Protein AF-A0A525C670-F1 (afdb_monomer_lite)

Radius of gyration: 26.33 Å; chains: 1; bounding box: 51×54×80 Å

Secondary structure (DSSP, 8-state):
----HHHHHHHHHHHHHHHHHHHHHHHHHHHHHTTSS--EEEEEEEEEETTEEEEEEEEEETTEEEEEEEEE-TTS-EEEEEEEEEESS-PPP--EEEE--SSSSEEEEEESSTT-SEEEEEETT-SEEEETTEEEEPBSSSS-S----

Foldseek 3Di:
DDDDPVNVVVVVVVVVVVVVVVVVVVVVVVVVVVPPQDWDKAWDDWDALPPWIWTWIWIHGRQKIWIWIWTQELVRATWTDTQDIDGHDYDPDWDWDWDDDPDSQKIWIAIPDPVTGTAWIDGHNDQWIQGPQGIDGTHNDSDDPDRHD

pLDDT: mean 80.82, std 13.43, range [44.62, 96.75]

Sequence (149 aa):
MIMNKKQTTKIILFSALIISFIFLFTKLQAEEHKNSTEKELIPLGITKIGKHTVAIEIAYSYDSAILVAVVSGKNGNSRYIPLVASTYRGISSLRLDILSPDSNSEIWISTSWPEQETVAHYRFGSEKAITPFGEVELLKTPFPQHLSG

Structure (mmCIF, N/CA/C/O backbone):
data_AF-A0A525C670-F1
#
_entry.id   AF-A0A525C670-F1
#
loop_
_atom_site.group_PDB
_atom_site.id
_atom_site.type_symbol
_atom_site.label_atom_id
_atom_site.label_alt_id
_atom_site.label_comp_id
_atom_site.label_asym_id
_atom_site.label_entity_id
_atom_site.label_seq_id
_atom_site.pdbx_PDB_ins_code
_atom_site.Cartn_x
_atom_site.Cartn_y
_atom_site.Cartn_z
_atom_site.occupancy
_atom_site.B_iso_or_equiv
_atom_site.auth_seq_id
_atom_site.auth_comp_id
_atom_site.auth_asym_id
_atom_site.auth_atom_id
_atom_site.pdbx_PDB_model_num
ATOM 1 N N . MET A 1 1 ? 35.847 24.838 -63.509 1.00 55.50 1 MET A N 1
ATOM 2 C CA . MET A 1 1 ? 34.440 25.281 -63.386 1.00 55.50 1 MET A CA 1
ATOM 3 C C . MET A 1 1 ? 34.341 26.182 -62.160 1.00 55.50 1 MET A C 1
ATOM 5 O O . MET A 1 1 ? 34.422 25.688 -61.045 1.00 55.50 1 MET A O 1
ATOM 9 N N . ILE A 1 2 ? 34.325 27.505 -62.355 1.00 59.75 2 ILE A N 1
ATOM 10 C CA . ILE A 1 2 ? 34.385 28.494 -61.264 1.00 59.75 2 ILE A CA 1
ATOM 11 C C . ILE A 1 2 ? 32.959 28.709 -60.753 1.00 59.75 2 ILE A C 1
ATOM 13 O O . ILE A 1 2 ? 32.129 29.293 -61.447 1.00 59.75 2 ILE A O 1
ATOM 17 N N . MET A 1 3 ? 32.654 28.184 -59.568 1.00 52.56 3 MET A N 1
ATOM 18 C CA . MET A 1 3 ? 31.332 28.330 -58.961 1.00 52.56 3 MET A CA 1
ATOM 19 C C . MET A 1 3 ? 31.122 29.795 -58.543 1.00 52.56 3 MET A C 1
ATOM 21 O O . MET A 1 3 ? 31.961 30.390 -57.868 1.00 52.56 3 MET A O 1
ATOM 25 N N . ASN A 1 4 ? 30.023 30.404 -58.993 1.00 70.69 4 ASN A N 1
ATOM 26 C CA . ASN A 1 4 ? 29.726 31.822 -58.781 1.00 70.69 4 ASN A CA 1
ATOM 27 C C . ASN A 1 4 ? 29.509 32.110 -57.282 1.00 70.69 4 ASN A C 1
ATOM 29 O O . ASN A 1 4 ? 28.722 31.416 -56.636 1.00 70.69 4 ASN A O 1
ATOM 33 N N . LYS A 1 5 ? 30.142 33.163 -56.736 1.00 69.50 5 LYS A N 1
ATOM 34 C CA . LYS A 1 5 ? 30.030 33.568 -55.317 1.00 69.50 5 LYS A CA 1
ATOM 35 C C . LYS A 1 5 ? 28.579 33.680 -54.824 1.00 69.50 5 LYS A C 1
ATOM 37 O O . LYS A 1 5 ? 28.296 33.369 -53.671 1.00 69.50 5 LYS A O 1
ATOM 42 N N . LYS A 1 6 ? 27.634 34.075 -55.688 1.00 68.94 6 LYS A N 1
ATOM 43 C CA . LYS A 1 6 ? 26.202 34.142 -55.327 1.00 68.94 6 LYS A CA 1
ATOM 44 C C . LYS A 1 6 ? 25.566 32.760 -55.119 1.00 68.94 6 LYS A C 1
ATOM 46 O O . LY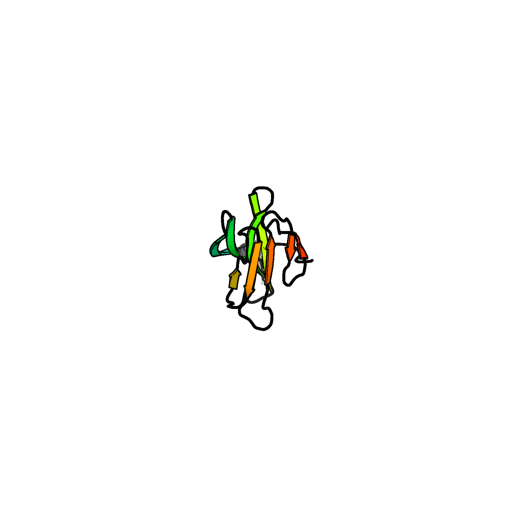S A 1 6 ? 24.618 32.636 -54.351 1.00 68.94 6 LYS A O 1
ATOM 51 N N . GLN A 1 7 ? 26.069 31.730 -55.794 1.00 68.50 7 GLN A N 1
ATOM 52 C CA . GLN A 1 7 ? 25.566 30.359 -55.709 1.00 68.50 7 GLN A CA 1
ATOM 53 C C . GLN A 1 7 ? 26.102 29.652 -54.456 1.00 68.50 7 GLN A C 1
ATOM 55 O O . GLN A 1 7 ? 25.336 28.987 -53.764 1.00 68.50 7 GLN A O 1
ATOM 60 N N . THR A 1 8 ? 27.366 29.894 -54.086 1.00 68.94 8 THR A N 1
ATOM 61 C CA . THR A 1 8 ? 27.948 29.410 -52.820 1.00 68.94 8 THR A CA 1
ATOM 62 C C . THR A 1 8 ? 27.220 29.962 -51.594 1.00 68.94 8 THR A C 1
ATOM 64 O O . THR A 1 8 ? 26.912 29.202 -50.683 1.00 68.94 8 THR A O 1
ATOM 67 N N . THR A 1 9 ? 26.863 31.252 -51.577 1.00 71.12 9 THR A N 1
ATOM 68 C CA . THR A 1 9 ? 26.148 31.856 -50.436 1.00 71.12 9 THR A CA 1
ATOM 69 C C . THR A 1 9 ? 24.749 31.263 -50.250 1.00 71.12 9 THR A C 1
ATOM 71 O O . THR A 1 9 ? 24.337 31.013 -49.121 1.00 71.12 9 THR A O 1
ATOM 74 N N . LYS A 1 10 ? 24.031 30.973 -51.344 1.00 71.19 10 LYS A N 1
ATOM 75 C CA . LYS A 1 10 ? 22.701 30.342 -51.283 1.00 71.19 10 LYS A CA 1
ATOM 76 C C . LYS A 1 10 ? 22.755 28.913 -50.737 1.00 71.19 10 LYS A C 1
ATOM 78 O O . LYS A 1 10 ? 21.901 28.550 -49.936 1.00 71.19 10 LYS A O 1
ATOM 83 N N . ILE A 1 11 ? 23.762 28.132 -51.134 1.00 73.25 11 ILE A N 1
ATOM 84 C CA . ILE A 1 11 ? 23.955 26.759 -50.641 1.00 73.25 11 ILE A CA 1
ATOM 85 C C . ILE A 1 11 ? 24.255 26.771 -49.136 1.00 73.25 11 ILE A C 1
ATOM 87 O O . ILE A 1 11 ? 23.659 25.996 -48.392 1.00 73.25 11 ILE A O 1
ATOM 91 N N . ILE A 1 12 ? 25.101 27.699 -48.675 1.00 74.31 12 ILE A N 1
ATOM 92 C CA . ILE A 1 12 ? 25.427 27.838 -47.249 1.00 74.31 12 ILE A CA 1
ATOM 93 C C . ILE A 1 12 ? 24.178 28.216 -46.438 1.00 74.31 12 ILE A C 1
ATOM 95 O O . ILE A 1 12 ? 23.879 27.549 -45.449 1.00 74.31 12 ILE A O 1
ATOM 99 N N . LEU A 1 13 ? 23.394 29.208 -46.880 1.00 71.69 13 LEU A N 1
ATOM 100 C CA . LEU A 1 13 ? 22.151 29.583 -46.191 1.00 71.69 13 LEU A CA 1
ATOM 101 C C . LEU A 1 13 ? 21.137 28.433 -46.132 1.00 71.69 13 LEU A C 1
ATOM 103 O O . LEU A 1 13 ? 20.521 28.213 -45.091 1.00 71.69 13 LEU A O 1
ATOM 107 N N . PHE A 1 14 ? 20.979 27.682 -47.223 1.00 74.31 14 PHE A N 1
ATOM 108 C CA . PHE A 1 14 ? 20.051 26.553 -47.264 1.00 74.31 14 PHE A CA 1
ATOM 109 C C . PHE A 1 14 ? 20.496 25.417 -46.334 1.00 74.31 14 PHE A C 1
ATOM 111 O O . PHE A 1 14 ? 19.681 24.862 -45.601 1.00 74.31 14 PHE A O 1
ATOM 118 N N . SER A 1 15 ? 21.801 25.128 -46.287 1.00 72.94 15 SER A N 1
ATOM 119 C CA . SER A 1 15 ? 22.356 24.124 -45.373 1.00 72.94 15 SER A CA 1
ATOM 120 C C . SER A 1 15 ? 22.174 24.503 -43.896 1.00 72.94 15 SER A C 1
ATOM 122 O O . SER A 1 15 ? 21.786 23.657 -43.094 1.00 72.94 15 SER A O 1
ATOM 124 N N . ALA A 1 16 ? 22.343 25.782 -43.542 1.00 76.69 16 ALA A N 1
ATOM 125 C CA . ALA A 1 16 ? 22.107 26.272 -42.184 1.00 76.69 16 ALA A CA 1
ATOM 126 C C . ALA A 1 16 ? 20.626 26.173 -41.774 1.00 76.69 16 ALA A C 1
ATOM 128 O O . ALA A 1 16 ? 20.322 25.822 -40.633 1.00 76.69 16 ALA A O 1
ATOM 129 N N . LEU A 1 17 ? 19.703 26.428 -42.710 1.00 81.19 17 LEU A N 1
ATOM 130 C CA . LEU A 1 17 ? 18.265 26.290 -42.474 1.00 81.19 17 LEU A CA 1
ATOM 131 C C . LEU A 1 17 ? 17.879 24.829 -42.198 1.00 81.19 17 LEU A C 1
ATOM 133 O O . LEU A 1 17 ? 17.150 24.562 -41.246 1.00 81.19 17 LEU A O 1
ATOM 137 N N . ILE A 1 18 ? 18.408 23.887 -42.988 1.00 82.44 18 ILE A N 1
ATOM 138 C CA . ILE A 1 18 ? 18.159 22.449 -42.806 1.00 82.44 18 ILE A CA 1
ATOM 139 C C . ILE A 1 18 ? 18.682 21.978 -41.447 1.00 82.44 18 ILE A C 1
ATOM 141 O O . ILE A 1 18 ? 17.964 21.293 -40.723 1.00 82.44 18 ILE A O 1
ATOM 145 N N . ILE A 1 19 ? 19.901 22.377 -41.069 1.00 78.88 19 ILE A N 1
ATOM 146 C CA . ILE A 1 19 ? 20.486 22.004 -39.774 1.00 78.88 19 ILE A CA 1
ATOM 147 C C . ILE A 1 19 ? 19.627 22.544 -38.622 1.00 78.88 19 ILE A C 1
ATOM 149 O O . ILE A 1 19 ? 19.298 21.791 -37.709 1.00 78.88 19 ILE A O 1
ATOM 153 N N . SER A 1 20 ? 19.196 23.808 -38.685 1.00 78.06 20 SER A N 1
ATOM 154 C CA . SER A 1 20 ? 18.306 24.399 -37.674 1.00 78.06 20 SER A CA 1
ATOM 155 C C . SER A 1 20 ? 16.983 23.633 -37.549 1.00 78.06 20 SER A C 1
ATOM 157 O O . SER A 1 20 ? 16.521 23.356 -36.443 1.00 78.06 20 SER A O 1
ATOM 159 N N . PHE A 1 21 ? 16.409 23.208 -38.678 1.00 79.69 21 PHE A N 1
ATOM 160 C CA . PHE A 1 21 ? 15.164 22.444 -38.700 1.00 79.69 21 PHE A CA 1
ATOM 161 C C . PHE A 1 21 ? 15.322 21.045 -38.084 1.00 79.69 21 PHE A C 1
ATOM 163 O O . PHE A 1 21 ? 14.461 20.613 -37.322 1.00 79.69 21 PHE A O 1
ATOM 170 N N . ILE A 1 22 ? 16.449 20.369 -38.335 1.00 81.44 22 ILE A N 1
ATOM 171 C CA . ILE A 1 22 ? 16.783 19.078 -37.708 1.00 81.44 22 ILE A CA 1
ATOM 172 C C . ILE A 1 22 ? 16.963 19.242 -36.190 1.00 81.44 22 ILE A C 1
ATOM 174 O O . ILE A 1 22 ? 16.444 18.438 -35.414 1.00 81.44 22 ILE A O 1
ATOM 178 N N . PHE A 1 23 ? 17.646 20.299 -35.739 1.00 75.75 23 PHE A N 1
ATOM 179 C CA . PHE A 1 23 ? 17.790 20.593 -34.306 1.00 75.75 23 PHE A CA 1
ATOM 180 C C . PHE A 1 23 ? 16.450 20.908 -33.627 1.00 75.75 23 PHE A C 1
ATOM 182 O O . PHE A 1 23 ? 16.227 20.510 -32.484 1.00 75.75 23 PHE A O 1
ATOM 189 N N . LEU A 1 24 ? 15.535 21.583 -34.325 1.00 74.00 24 LEU A N 1
ATOM 190 C CA . LEU A 1 24 ? 14.199 21.866 -33.808 1.00 74.00 24 LEU A CA 1
ATOM 191 C C . LEU A 1 24 ? 13.354 20.585 -33.706 1.00 74.00 24 LEU A C 1
ATOM 193 O O . LEU A 1 24 ? 12.763 20.329 -32.662 1.00 74.00 24 LEU A O 1
ATOM 197 N N . PHE A 1 25 ? 13.364 19.742 -34.744 1.00 71.12 25 PHE A N 1
ATOM 198 C CA . PHE A 1 25 ? 12.642 18.464 -34.756 1.00 71.12 25 PHE A CA 1
ATOM 199 C C . PHE A 1 25 ? 13.149 17.483 -33.695 1.00 71.12 25 PHE A C 1
ATOM 201 O O . PHE A 1 25 ? 12.350 16.830 -33.031 1.00 71.12 25 PHE A O 1
ATOM 208 N N . THR A 1 26 ? 14.466 17.403 -33.493 1.00 69.81 26 THR A N 1
ATOM 209 C CA . THR A 1 26 ? 15.051 16.545 -32.449 1.00 69.81 26 THR A CA 1
ATOM 210 C C . THR A 1 26 ? 14.714 17.031 -31.044 1.00 69.81 26 THR A C 1
ATOM 212 O O . THR A 1 26 ? 14.428 16.205 -30.180 1.00 69.81 26 THR A O 1
ATOM 215 N N . LYS A 1 27 ? 14.672 18.349 -30.804 1.00 67.69 27 LYS A N 1
ATOM 216 C CA . LYS A 1 27 ? 14.176 18.886 -29.530 1.00 67.69 27 LYS A CA 1
ATOM 217 C C . LYS A 1 27 ? 12.697 18.587 -29.309 1.00 67.69 27 LYS A C 1
ATOM 219 O O . LYS A 1 27 ? 12.360 18.144 -28.219 1.00 67.69 27 LYS A O 1
ATOM 224 N N . LEU A 1 28 ? 11.850 18.772 -30.324 1.00 60.69 28 LEU A N 1
ATOM 225 C CA . LEU A 1 28 ? 10.421 18.459 -30.223 1.00 60.69 28 LEU A CA 1
ATOM 226 C C . LEU A 1 28 ? 10.182 16.975 -29.912 1.00 60.69 28 LEU A C 1
ATOM 228 O O . LEU A 1 28 ? 9.435 16.670 -28.990 1.00 60.69 28 LEU A O 1
ATOM 232 N N . GLN A 1 29 ? 10.873 16.056 -30.596 1.00 58.88 29 GLN A N 1
ATOM 233 C CA . GLN A 1 29 ? 10.763 14.624 -30.289 1.00 58.88 29 GLN A CA 1
ATOM 234 C C . GLN A 1 29 ? 11.314 14.269 -28.902 1.00 58.88 29 GLN A C 1
ATOM 236 O O . GLN A 1 29 ? 10.739 13.432 -28.211 1.00 58.88 29 GLN A O 1
ATOM 241 N N . ALA A 1 30 ? 12.403 14.905 -28.460 1.00 58.53 30 ALA A N 1
ATOM 242 C CA . ALA A 1 30 ? 12.941 14.693 -27.117 1.00 58.53 30 ALA A CA 1
ATOM 243 C C . ALA A 1 30 ? 11.995 15.204 -26.016 1.00 58.53 30 ALA A C 1
ATOM 245 O O . ALA A 1 30 ? 11.967 14.644 -24.923 1.00 58.53 30 ALA A O 1
ATOM 246 N N . GLU A 1 31 ? 11.225 16.254 -26.293 1.00 53.50 31 GLU A N 1
ATOM 247 C CA . GLU A 1 31 ? 10.249 16.829 -25.366 1.00 53.50 31 GLU A CA 1
ATOM 248 C C . GLU A 1 31 ? 8.957 15.995 -25.324 1.00 53.50 31 GLU A C 1
ATOM 250 O O . GLU A 1 31 ? 8.425 15.743 -24.244 1.00 53.50 31 GLU A O 1
ATOM 255 N N . GLU A 1 32 ? 8.528 15.446 -26.464 1.00 50.44 32 GLU A N 1
ATOM 256 C CA . GLU A 1 32 ? 7.390 14.524 -26.569 1.00 50.44 32 GLU A CA 1
ATOM 257 C C . GLU A 1 32 ? 7.676 13.167 -25.893 1.00 50.44 32 GLU A C 1
ATOM 259 O O . GLU A 1 32 ? 6.843 12.647 -25.148 1.00 50.44 32 GLU A O 1
ATOM 264 N N . HIS A 1 33 ? 8.896 12.629 -26.024 1.00 45.41 33 HIS A N 1
ATOM 265 C CA . HIS A 1 33 ? 9.281 11.392 -25.330 1.00 45.41 33 HIS A CA 1
ATOM 266 C C . HIS A 1 33 ? 9.464 11.565 -23.814 1.00 45.41 33 HIS A C 1
ATOM 268 O O . HIS A 1 33 ? 9.374 10.589 -23.069 1.00 45.41 33 HIS A O 1
ATOM 274 N N . LYS A 1 34 ? 9.680 12.797 -23.337 1.00 46.47 34 LYS A N 1
ATOM 275 C CA . LYS A 1 34 ? 9.813 13.110 -21.906 1.00 46.47 34 LYS A CA 1
ATOM 276 C C . LYS A 1 34 ? 8.462 13.195 -21.184 1.00 46.47 34 LYS A C 1
ATOM 278 O O . LYS A 1 34 ? 8.443 13.201 -19.958 1.00 46.47 34 LYS A O 1
ATOM 283 N N . ASN A 1 35 ? 7.353 13.234 -21.926 1.00 45.22 35 ASN A N 1
ATOM 284 C CA . ASN A 1 35 ? 6.015 13.457 -21.375 1.00 45.22 35 ASN A CA 1
ATOM 285 C C . ASN A 1 35 ? 5.161 12.181 -21.235 1.00 45.22 35 ASN A C 1
ATOM 287 O O . ASN A 1 35 ? 4.043 12.262 -20.749 1.00 45.22 35 ASN A O 1
ATOM 291 N N . SER A 1 36 ? 5.667 11.005 -21.628 1.00 47.41 36 SER A N 1
ATOM 292 C CA . SER A 1 36 ? 4.928 9.725 -21.546 1.00 47.41 36 SER A CA 1
ATOM 293 C C . SER A 1 36 ? 5.352 8.805 -20.392 1.00 47.41 36 SER A C 1
ATOM 295 O O . SER A 1 36 ? 4.865 7.686 -20.282 1.00 47.41 36 SER A O 1
ATOM 297 N N . THR A 1 37 ? 6.231 9.262 -19.496 1.00 56.75 37 THR A N 1
ATOM 298 C CA . THR A 1 37 ? 6.567 8.571 -18.231 1.00 56.75 37 THR A CA 1
ATOM 299 C C . THR A 1 37 ? 5.773 9.176 -17.069 1.00 56.75 37 THR A C 1
ATOM 301 O O . THR A 1 37 ? 6.315 9.603 -16.049 1.00 56.75 37 THR A O 1
ATOM 304 N N . GLU A 1 38 ? 4.464 9.289 -17.278 1.00 75.50 38 GLU A N 1
ATOM 305 C CA . GLU A 1 38 ? 3.526 9.957 -16.385 1.00 75.50 38 GLU A CA 1
ATOM 306 C C . GLU A 1 38 ? 3.229 9.085 -15.159 1.00 75.50 38 GLU A C 1
ATOM 308 O O . GLU A 1 38 ? 3.116 7.862 -15.243 1.00 75.50 38 GLU A O 1
ATOM 313 N N . LYS A 1 39 ? 3.156 9.718 -13.987 1.00 88.00 39 LYS A N 1
ATOM 314 C CA . LYS A 1 39 ? 2.698 9.043 -12.774 1.00 88.00 39 LYS A CA 1
ATOM 315 C C . LYS A 1 39 ? 1.216 8.736 -12.923 1.00 88.00 39 LYS A C 1
ATOM 317 O O . LYS A 1 39 ? 0.432 9.655 -13.135 1.00 88.00 39 LYS A O 1
ATOM 322 N N . GLU A 1 40 ? 0.833 7.486 -12.729 1.00 90.38 40 GLU A N 1
ATOM 323 C CA . GLU A 1 40 ? -0.550 7.039 -12.885 1.00 90.38 40 GLU A CA 1
ATOM 324 C C . GLU A 1 40 ? -1.031 6.328 -11.616 1.00 90.38 40 GLU A C 1
ATOM 326 O O . GLU A 1 40 ? -0.266 5.622 -10.956 1.00 90.38 40 GLU A O 1
ATOM 331 N N . LEU A 1 41 ? -2.302 6.536 -11.258 1.00 92.81 41 LEU A N 1
ATOM 332 C CA . LEU A 1 41 ? -2.976 5.839 -10.163 1.00 92.81 41 LEU A CA 1
ATOM 333 C C . LEU A 1 41 ? -4.172 5.069 -10.709 1.00 92.81 41 LEU A C 1
ATOM 335 O O . LEU A 1 41 ? -5.107 5.664 -11.242 1.00 92.81 41 LEU A O 1
ATOM 339 N N . ILE A 1 42 ? -4.154 3.752 -10.527 1.00 92.50 42 ILE A N 1
ATOM 340 C CA . ILE A 1 42 ? -5.239 2.858 -10.922 1.00 92.50 42 ILE A CA 1
ATOM 341 C C . ILE A 1 42 ? -5.995 2.403 -9.668 1.00 92.50 42 ILE A C 1
ATOM 343 O O . IL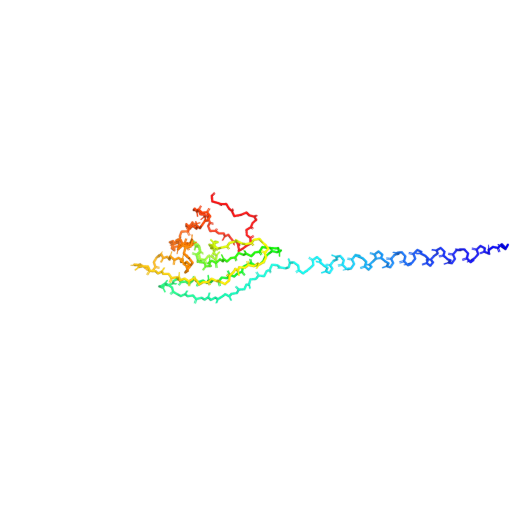E A 1 42 ? -5.439 1.629 -8.881 1.00 92.50 42 ILE A O 1
ATOM 347 N N . PRO A 1 43 ? -7.253 2.829 -9.460 1.00 94.25 43 PRO A N 1
ATOM 348 C CA . PRO A 1 43 ? -8.068 2.325 -8.363 1.00 94.25 43 PRO A CA 1
ATOM 349 C C . PRO A 1 43 ? -8.500 0.882 -8.640 1.00 94.25 43 PRO A C 1
ATOM 351 O O . PRO A 1 43 ? -9.054 0.581 -9.696 1.00 94.25 43 PRO A O 1
ATOM 354 N N . LEU A 1 44 ? -8.276 -0.013 -7.676 1.00 92.62 44 LEU A N 1
ATOM 355 C CA . LEU A 1 44 ? -8.687 -1.418 -7.769 1.00 92.62 44 LEU A CA 1
ATOM 356 C C . LEU A 1 44 ? -9.987 -1.697 -7.019 1.00 92.62 44 LEU A C 1
ATOM 358 O O . LEU A 1 44 ? -10.776 -2.546 -7.427 1.00 92.62 44 LEU A O 1
ATOM 362 N N . GLY A 1 45 ? -10.217 -0.999 -5.909 1.00 93.31 45 GLY A N 1
ATOM 363 C CA . GLY A 1 45 ? -11.405 -1.216 -5.101 1.00 93.31 45 GLY A CA 1
ATOM 364 C C . GLY A 1 45 ? -11.396 -0.441 -3.797 1.00 93.31 45 GLY A C 1
ATOM 365 O O . GLY A 1 45 ? -10.392 0.136 -3.385 1.00 93.31 45 GLY A O 1
ATOM 366 N N . ILE A 1 46 ? -12.550 -0.446 -3.144 1.00 94.69 46 ILE A N 1
ATOM 367 C CA . ILE A 1 46 ? -12.796 0.244 -1.884 1.00 94.69 46 ILE A CA 1
ATOM 368 C C . ILE A 1 46 ? -13.598 -0.672 -0.966 1.00 94.69 46 ILE A C 1
ATOM 370 O O . ILE A 1 46 ? -14.541 -1.333 -1.399 1.00 94.69 46 ILE A O 1
ATOM 374 N N . THR A 1 47 ? -13.231 -0.702 0.308 1.00 91.31 47 THR A N 1
ATOM 375 C CA . THR A 1 47 ? -13.951 -1.436 1.345 1.00 91.31 47 THR A CA 1
ATOM 376 C C . THR A 1 47 ? -14.143 -0.572 2.586 1.00 91.31 47 THR A C 1
ATOM 378 O O . THR A 1 47 ? -13.398 0.381 2.835 1.00 91.31 47 THR A O 1
ATOM 381 N N . LYS A 1 48 ? -15.175 -0.893 3.368 1.00 91.19 48 LYS A N 1
ATOM 382 C CA . LYS A 1 48 ? -15.472 -0.235 4.641 1.00 91.19 48 LYS A CA 1
ATOM 383 C C . LYS A 1 48 ? -15.219 -1.194 5.792 1.00 91.19 48 LYS A C 1
ATOM 385 O O . LYS A 1 48 ? -15.713 -2.316 5.781 1.00 91.19 48 LYS A O 1
ATOM 390 N N . ILE A 1 49 ? -14.496 -0.715 6.799 1.00 89.00 49 ILE A N 1
ATOM 391 C CA . ILE A 1 49 ? -14.179 -1.454 8.024 1.00 89.00 49 ILE A CA 1
ATOM 392 C C . ILE A 1 49 ? -14.606 -0.579 9.201 1.00 89.00 49 ILE A C 1
ATOM 394 O O . ILE A 1 49 ? -13.990 0.443 9.510 1.00 89.00 49 ILE A O 1
ATOM 398 N N . GLY A 1 50 ? -15.752 -0.917 9.794 1.00 87.81 50 GLY A N 1
ATOM 399 C CA . GLY A 1 50 ? -16.479 -0.032 10.700 1.00 87.81 50 GLY A CA 1
ATOM 400 C C . GLY A 1 50 ? -16.765 1.330 10.062 1.00 87.81 50 GLY A C 1
ATOM 401 O O . GLY A 1 50 ? -17.480 1.431 9.067 1.00 87.81 50 GLY A O 1
ATOM 402 N N . LYS A 1 51 ? -16.192 2.391 10.640 1.00 89.19 51 LYS A N 1
ATOM 403 C CA . LYS A 1 51 ? -16.303 3.771 10.131 1.00 89.19 51 LYS A CA 1
ATOM 404 C C . LYS A 1 51 ? -15.190 4.166 9.156 1.00 89.19 51 LYS A C 1
ATOM 406 O O . LYS A 1 51 ? -15.203 5.280 8.639 1.00 89.19 51 LYS A O 1
ATOM 411 N N . HIS A 1 52 ? -14.206 3.297 8.955 1.00 90.56 52 HIS A N 1
ATOM 412 C CA . HIS A 1 52 ? -13.032 3.589 8.151 1.00 90.56 52 HIS A CA 1
ATOM 413 C C . HIS A 1 52 ? -13.227 3.114 6.719 1.00 90.56 52 HIS A C 1
ATOM 415 O O . HIS A 1 52 ? -13.861 2.092 6.459 1.00 90.56 52 HIS A O 1
ATOM 421 N N . THR A 1 53 ? -12.672 3.879 5.789 1.00 92.62 53 THR A N 1
ATOM 422 C CA . THR A 1 53 ? -12.619 3.521 4.376 1.00 92.62 53 THR A CA 1
ATOM 423 C C . THR A 1 53 ? -11.189 3.130 4.050 1.00 92.62 53 THR A C 1
ATOM 425 O O . THR A 1 53 ? -10.264 3.867 4.390 1.00 92.62 53 THR A O 1
ATOM 428 N N . VAL A 1 54 ? -11.027 1.977 3.411 1.00 94.62 54 VAL A N 1
ATOM 429 C CA . VAL A 1 54 ? -9.748 1.506 2.883 1.00 94.62 54 VAL A CA 1
ATOM 430 C C . VAL A 1 54 ? -9.909 1.350 1.381 1.00 94.62 54 VAL A C 1
ATOM 432 O O . VAL A 1 54 ? -10.817 0.648 0.935 1.00 94.62 54 VAL A O 1
ATOM 435 N N . ALA A 1 55 ? -9.060 2.013 0.605 1.00 96.12 55 ALA A N 1
ATOM 436 C CA . ALA A 1 55 ? -8.994 1.811 -0.840 1.00 96.12 55 ALA A CA 1
ATOM 437 C C . ALA A 1 55 ? -7.713 1.064 -1.206 1.00 96.12 55 ALA A C 1
ATOM 439 O O . ALA A 1 55 ? -6.725 1.135 -0.480 1.00 96.12 55 ALA A O 1
ATOM 440 N N . ILE A 1 56 ? -7.740 0.342 -2.318 1.00 95.38 56 ILE A N 1
ATOM 441 C CA . ILE A 1 56 ? -6.574 -0.327 -2.888 1.00 95.38 56 ILE A CA 1
ATOM 442 C C . ILE A 1 56 ? -6.303 0.293 -4.252 1.00 95.38 56 ILE A C 1
ATOM 444 O O . ILE A 1 56 ? -7.212 0.395 -5.079 1.00 95.38 56 ILE A O 1
ATOM 448 N N . GLU A 1 57 ? -5.058 0.695 -4.482 1.00 95.56 57 GLU A N 1
ATOM 449 C CA . GLU A 1 57 ? -4.628 1.386 -5.697 1.00 95.56 57 GLU A CA 1
ATOM 450 C C . GLU A 1 57 ? -3.281 0.834 -6.182 1.00 95.56 57 GLU A C 1
ATOM 452 O O . GLU A 1 57 ? -2.464 0.379 -5.378 1.00 95.56 57 GLU A O 1
ATOM 457 N N . ILE A 1 58 ? -3.033 0.895 -7.492 1.00 92.88 58 ILE A N 1
ATOM 458 C CA . ILE A 1 58 ? -1.697 0.707 -8.069 1.00 92.88 58 ILE A CA 1
ATOM 459 C C . ILE A 1 58 ? -1.160 2.067 -8.491 1.00 92.88 58 ILE A C 1
ATOM 461 O O . ILE A 1 58 ? -1.788 2.770 -9.279 1.00 92.88 58 ILE A O 1
ATOM 465 N N . ALA A 1 59 ? 0.017 2.411 -7.989 1.00 93.25 59 ALA A N 1
ATOM 46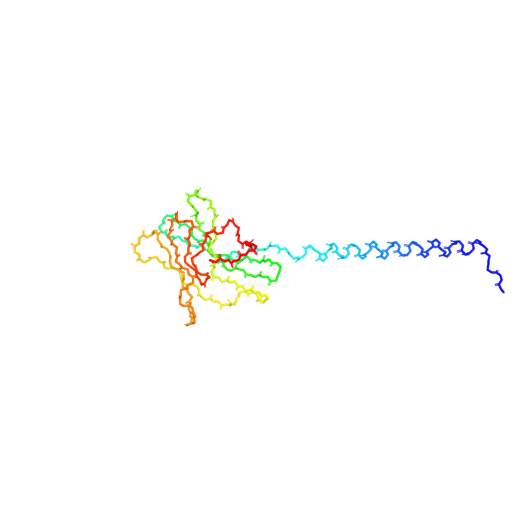6 C CA . ALA A 1 59 ? 0.751 3.612 -8.336 1.00 93.25 59 ALA A CA 1
ATOM 467 C C . ALA A 1 59 ? 1.882 3.267 -9.307 1.00 93.25 59 ALA A C 1
ATOM 469 O O . ALA A 1 59 ? 2.851 2.610 -8.923 1.00 93.25 59 ALA A O 1
ATOM 470 N N . TYR A 1 60 ? 1.762 3.710 -10.556 1.00 90.19 60 TYR A N 1
ATOM 471 C CA . TYR A 1 60 ? 2.796 3.573 -11.579 1.00 90.19 60 TYR A CA 1
ATOM 472 C C . TYR A 1 60 ? 3.658 4.830 -11.632 1.00 90.19 60 TYR A C 1
ATOM 474 O O . TYR A 1 60 ? 3.154 5.951 -11.674 1.00 90.19 60 TYR A O 1
ATOM 482 N N . SER A 1 61 ? 4.976 4.655 -11.629 1.00 87.38 61 SER A N 1
ATOM 483 C CA . SER A 1 61 ? 5.931 5.750 -11.779 1.00 87.38 61 SER A CA 1
ATOM 484 C C . SER A 1 61 ? 7.158 5.254 -12.527 1.00 87.38 61 SER A C 1
ATOM 486 O O . SER A 1 61 ? 7.895 4.413 -12.012 1.00 87.38 61 SER A O 1
ATOM 488 N N . TYR A 1 62 ? 7.415 5.822 -13.704 1.00 83.88 62 TYR A N 1
ATOM 489 C CA . TYR A 1 62 ? 8.497 5.404 -14.600 1.00 83.88 62 TYR A CA 1
ATOM 490 C C . TYR A 1 62 ? 8.423 3.903 -14.937 1.00 83.88 62 TYR A C 1
ATOM 492 O O . TYR A 1 62 ? 7.526 3.467 -15.649 1.00 83.88 62 TYR A O 1
ATOM 500 N N . ASP A 1 63 ? 9.364 3.117 -14.426 1.00 84.06 63 ASP A N 1
ATOM 501 C CA . ASP A 1 63 ? 9.505 1.672 -14.590 1.00 84.06 63 ASP A CA 1
ATOM 502 C C . ASP A 1 63 ? 8.988 0.882 -13.377 1.00 84.06 63 ASP A C 1
ATOM 504 O O . ASP A 1 63 ? 9.092 -0.345 -13.346 1.00 84.06 63 ASP A O 1
ATOM 508 N N . SER A 1 64 ? 8.430 1.565 -12.379 1.00 86.38 64 SER A N 1
ATOM 509 C CA . SER A 1 64 ? 8.012 0.975 -11.111 1.00 86.38 64 SER A CA 1
ATOM 510 C C . SER A 1 64 ? 6.497 0.974 -10.944 1.00 86.38 64 SER A C 1
ATOM 512 O O . SER A 1 64 ? 5.792 1.868 -11.420 1.00 86.38 64 SER A O 1
ATOM 514 N N . ALA A 1 65 ? 6.002 -0.040 -10.240 1.00 90.25 65 ALA A N 1
ATOM 515 C CA . ALA A 1 65 ? 4.623 -0.119 -9.791 1.00 90.25 65 ALA A CA 1
ATOM 516 C C . ALA A 1 65 ? 4.592 -0.466 -8.304 1.00 90.25 65 ALA A C 1
ATOM 518 O O . ALA A 1 65 ? 5.338 -1.340 -7.849 1.00 90.25 65 ALA A O 1
ATOM 519 N N . ILE A 1 66 ? 3.721 0.205 -7.556 1.00 91.62 66 ILE A N 1
ATOM 520 C CA . ILE A 1 66 ? 3.511 -0.055 -6.134 1.00 91.62 66 ILE A CA 1
ATOM 521 C C . ILE A 1 66 ? 2.024 -0.280 -5.899 1.00 91.62 66 ILE A C 1
ATOM 523 O O . ILE A 1 66 ? 1.201 0.578 -6.204 1.00 91.62 66 ILE A O 1
ATOM 527 N N . LEU A 1 67 ? 1.683 -1.435 -5.340 1.00 93.00 67 LEU A N 1
ATOM 528 C CA . LEU A 1 67 ? 0.354 -1.700 -4.811 1.00 93.00 67 LEU A CA 1
ATOM 529 C C . LEU A 1 67 ? 0.269 -1.098 -3.412 1.00 93.00 67 LEU A C 1
ATOM 531 O O . LEU A 1 67 ? 1.079 -1.438 -2.546 1.00 93.00 67 LEU A O 1
ATOM 535 N N . VAL A 1 68 ? -0.704 -0.223 -3.187 1.00 94.81 68 VAL A N 1
ATOM 536 C CA . VAL A 1 68 ? -0.872 0.484 -1.916 1.00 94.81 68 VAL A CA 1
ATOM 537 C C . VAL A 1 68 ? -2.269 0.291 -1.344 1.00 94.81 68 VAL A C 1
ATOM 539 O O . VAL A 1 68 ? -3.257 0.252 -2.077 1.00 94.81 68 VAL A O 1
ATOM 542 N N . ALA A 1 69 ? -2.352 0.229 -0.014 1.00 95.88 69 ALA A N 1
ATOM 543 C CA . ALA A 1 69 ? -3.596 0.490 0.696 1.00 95.88 69 ALA A CA 1
ATOM 544 C C . ALA A 1 69 ? -3.656 1.961 1.107 1.00 95.88 69 ALA A C 1
ATOM 546 O O . ALA A 1 69 ? -2.750 2.475 1.766 1.00 95.88 69 ALA A O 1
ATOM 547 N N . VAL A 1 70 ? -4.743 2.626 0.738 1.00 96.75 70 VAL A N 1
ATOM 548 C CA . VAL A 1 70 ? -5.056 3.994 1.136 1.00 96.75 70 VAL A CA 1
ATOM 549 C C . VAL A 1 70 ? -5.890 3.948 2.403 1.00 96.75 70 VAL A C 1
ATOM 551 O O . VAL A 1 70 ? -6.980 3.375 2.431 1.00 96.75 70 VAL A O 1
ATOM 554 N N . VAL A 1 71 ? -5.378 4.579 3.451 1.00 95.38 71 VAL A N 1
ATOM 555 C CA . VAL A 1 71 ? -6.021 4.687 4.760 1.00 95.38 71 VAL A CA 1
ATOM 556 C C . VAL A 1 71 ? -6.051 6.144 5.207 1.00 95.38 71 VAL A C 1
ATOM 558 O O . VAL A 1 71 ? -5.292 6.986 4.722 1.00 95.38 71 VAL A O 1
ATOM 561 N N . SER A 1 72 ? -6.920 6.466 6.161 1.00 90.69 72 SER A N 1
ATOM 562 C CA . SER A 1 72 ? -6.882 7.769 6.826 1.00 90.69 72 SER A CA 1
ATOM 563 C C . SER A 1 72 ? -5.763 7.796 7.870 1.00 90.69 72 SER A C 1
ATOM 565 O O 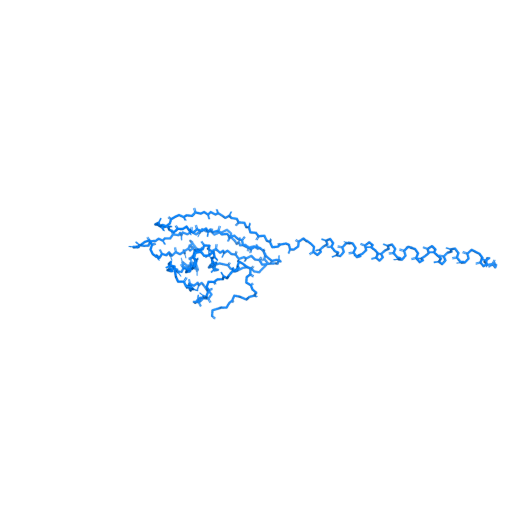. SER A 1 72 ? -5.788 7.016 8.821 1.00 90.69 72 SER A O 1
ATOM 567 N N . GLY A 1 73 ? -4.816 8.723 7.726 1.00 84.19 73 GLY A N 1
ATOM 568 C CA . GLY A 1 73 ? -3.845 9.049 8.773 1.00 84.19 73 GLY A CA 1
ATOM 569 C C . GLY A 1 73 ? -4.491 9.752 9.971 1.00 84.19 73 GLY A C 1
ATOM 570 O O . GLY A 1 73 ? -5.685 10.066 9.963 1.00 84.19 73 GLY A O 1
ATOM 571 N N . LYS A 1 74 ? -3.694 10.078 10.995 1.00 80.94 74 LYS A N 1
ATOM 572 C CA . LYS A 1 74 ? -4.166 10.659 12.268 1.00 80.94 74 LYS A CA 1
ATOM 573 C C . LYS A 1 74 ? -4.983 11.947 12.108 1.00 80.94 74 LYS A C 1
ATOM 575 O O . LYS A 1 74 ? -5.894 12.196 12.891 1.00 80.94 74 LYS A O 1
ATOM 580 N N . ASN A 1 75 ? -4.689 12.738 11.076 1.00 85.38 75 ASN A N 1
ATOM 581 C CA . ASN A 1 75 ? -5.359 14.014 10.795 1.00 85.38 75 ASN A CA 1
ATOM 582 C C . ASN A 1 75 ? -6.460 13.900 9.722 1.00 85.38 75 ASN A C 1
ATOM 584 O O . ASN A 1 75 ? -6.873 14.912 9.167 1.00 85.38 75 ASN A O 1
ATOM 588 N N . GLY A 1 76 ? -6.882 12.684 9.359 1.00 83.62 76 GLY A N 1
ATOM 589 C CA . GLY A 1 76 ? -7.885 12.443 8.313 1.00 83.62 76 GLY A CA 1
ATOM 590 C C . GLY A 1 76 ? -7.353 12.520 6.876 1.00 83.62 76 GLY A C 1
ATOM 591 O O . GLY A 1 76 ? -8.060 12.142 5.948 1.00 83.62 76 GLY A O 1
ATOM 592 N N . ASN A 1 77 ? -6.104 12.949 6.682 1.00 90.38 77 ASN A N 1
ATOM 593 C CA . ASN A 1 77 ? -5.451 12.951 5.373 1.00 90.38 77 ASN A CA 1
ATOM 594 C C . ASN A 1 77 ? -5.201 11.527 4.874 1.00 90.38 77 ASN A C 1
ATOM 596 O O . ASN A 1 77 ? -4.849 10.651 5.667 1.00 90.38 77 ASN A O 1
ATOM 600 N N . SER A 1 78 ? -5.275 11.326 3.559 1.00 94.06 78 SER A N 1
ATOM 601 C CA . SER A 1 78 ? -4.882 10.062 2.944 1.00 94.06 78 SER A CA 1
ATOM 602 C C . SER A 1 78 ? -3.412 9.747 3.213 1.00 94.06 78 SER A C 1
ATOM 604 O O . SER A 1 78 ? -2.521 10.609 3.170 1.00 94.06 78 SER A O 1
ATOM 606 N N . ARG A 1 79 ? -3.181 8.481 3.517 1.00 96.12 79 ARG A N 1
ATOM 607 C CA . ARG A 1 79 ? -1.891 7.885 3.807 1.00 96.12 79 ARG A CA 1
ATOM 608 C C . ARG A 1 79 ? -1.823 6.531 3.128 1.00 96.12 79 ARG A C 1
ATOM 610 O O . ARG A 1 79 ? -2.849 5.872 2.980 1.00 96.12 79 ARG A O 1
ATOM 617 N N . TYR A 1 80 ? -0.625 6.140 2.717 1.00 95.75 80 TYR A N 1
ATOM 618 C CA . TYR A 1 80 ? -0.447 4.969 1.869 1.00 95.75 80 TYR A CA 1
ATOM 619 C C . TYR A 1 80 ? 0.442 3.946 2.566 1.00 95.75 80 TYR A C 1
ATOM 621 O O . TYR A 1 80 ? 1.535 4.272 3.030 1.00 95.75 80 TYR A O 1
ATOM 629 N N . ILE A 1 81 ? -0.046 2.713 2.638 1.00 95.31 81 ILE A N 1
ATOM 630 C CA . ILE A 1 81 ? 0.700 1.551 3.112 1.00 95.31 81 ILE A CA 1
ATOM 631 C C . ILE A 1 81 ? 1.207 0.816 1.869 1.00 95.31 81 ILE A C 1
ATOM 633 O O . ILE A 1 81 ? 0.371 0.350 1.089 1.00 95.31 81 ILE A O 1
ATOM 637 N N . PRO A 1 82 ? 2.527 0.711 1.644 1.00 93.38 82 PRO A N 1
ATOM 638 C CA . PRO A 1 82 ? 3.056 -0.082 0.543 1.00 93.38 82 PRO A CA 1
ATOM 639 C C . PRO A 1 82 ? 2.845 -1.571 0.835 1.00 93.38 82 PRO A C 1
ATOM 641 O O . PRO A 1 82 ? 3.283 -2.073 1.866 1.00 93.38 82 PRO A O 1
ATOM 644 N N . LEU A 1 83 ? 2.165 -2.272 -0.072 1.00 91.94 83 LEU A N 1
ATOM 645 C CA . LEU A 1 83 ? 1.866 -3.702 0.054 1.00 91.94 83 LEU A CA 1
ATOM 646 C C . LEU A 1 83 ? 2.818 -4.540 -0.797 1.00 91.94 83 LEU A C 1
ATOM 648 O O . LEU A 1 83 ? 3.372 -5.529 -0.332 1.00 91.94 83 LEU A O 1
ATOM 652 N N . VAL A 1 84 ? 3.013 -4.125 -2.050 1.00 89.38 84 VAL A N 1
ATOM 653 C CA . VAL A 1 84 ? 3.882 -4.790 -3.028 1.00 89.38 84 VAL A CA 1
ATOM 654 C C . VAL A 1 84 ? 4.582 -3.718 -3.850 1.00 89.38 84 VAL A C 1
ATOM 656 O O . VAL A 1 84 ? 3.957 -2.729 -4.225 1.00 89.38 84 VAL A O 1
ATOM 659 N N . ALA A 1 85 ? 5.860 -3.921 -4.158 1.00 88.00 85 ALA A N 1
ATOM 660 C CA . ALA A 1 85 ? 6.637 -3.050 -5.031 1.00 88.00 85 ALA A CA 1
ATOM 661 C C . ALA A 1 85 ? 7.347 -3.892 -6.090 1.00 88.00 85 ALA A C 1
ATOM 663 O O . ALA A 1 85 ? 7.880 -4.958 -5.788 1.00 88.00 85 ALA A O 1
ATOM 664 N N . SER A 1 86 ? 7.337 -3.413 -7.329 1.00 85.12 86 SER A N 1
ATOM 665 C CA . SER A 1 86 ? 7.899 -4.114 -8.480 1.00 85.12 86 SER A CA 1
ATOM 666 C C . SER A 1 86 ? 8.633 -3.127 -9.380 1.00 85.12 86 SER A C 1
ATOM 668 O O . SER A 1 86 ? 8.084 -2.077 -9.724 1.00 85.12 86 SER A O 1
ATOM 670 N N . THR A 1 87 ? 9.868 -3.462 -9.759 1.00 77.88 87 THR A N 1
ATOM 671 C CA . THR A 1 87 ? 10.636 -2.754 -10.788 1.00 77.88 87 THR A CA 1
ATOM 672 C C . THR A 1 87 ? 10.565 -3.559 -12.080 1.00 77.88 87 THR A C 1
ATOM 674 O O . THR A 1 87 ? 10.935 -4.727 -12.109 1.00 77.88 87 THR A O 1
ATOM 677 N N . TYR A 1 88 ? 10.098 -2.921 -13.154 1.00 63.84 88 TYR A N 1
ATOM 678 C CA . TYR A 1 88 ? 9.847 -3.501 -14.473 1.00 63.84 88 TYR A CA 1
ATOM 679 C C . TYR A 1 88 ? 8.794 -4.628 -14.462 1.00 63.84 88 TYR A C 1
ATOM 681 O O . TYR A 1 88 ? 8.975 -5.668 -13.843 1.00 63.84 88 TYR A O 1
ATOM 689 N N . ARG A 1 89 ? 7.738 -4.474 -15.281 1.00 63.94 89 ARG A N 1
ATOM 690 C CA . ARG A 1 89 ? 6.659 -5.464 -15.567 1.00 63.94 89 ARG A CA 1
ATOM 691 C C . ARG A 1 89 ? 5.386 -5.402 -14.706 1.00 63.94 89 ARG A C 1
ATOM 693 O O . ARG A 1 89 ? 4.527 -6.265 -14.856 1.00 63.94 89 ARG A O 1
ATOM 700 N N . GLY A 1 90 ? 5.199 -4.350 -13.910 1.00 70.00 90 GLY A N 1
ATOM 701 C CA . GLY A 1 90 ? 3.946 -4.122 -13.178 1.00 70.00 90 GLY A CA 1
ATOM 702 C C . GLY A 1 90 ? 3.751 -5.062 -11.983 1.00 70.00 90 GLY A C 1
ATOM 703 O O . GLY A 1 90 ? 4.670 -5.775 -11.576 1.00 70.00 90 GLY A O 1
ATOM 704 N N . ILE A 1 91 ? 2.561 -5.025 -11.381 1.00 75.50 91 ILE A N 1
ATOM 705 C CA . ILE A 1 91 ? 2.185 -5.898 -10.261 1.00 75.50 91 ILE A CA 1
ATOM 706 C C . ILE A 1 91 ? 1.566 -7.178 -10.830 1.00 75.50 91 ILE A C 1
ATOM 708 O O . ILE A 1 91 ? 0.632 -7.113 -11.630 1.00 75.50 91 ILE A O 1
ATOM 712 N N . SER A 1 92 ? 2.089 -8.341 -10.433 1.00 77.75 92 SER A N 1
ATOM 713 C CA . SER A 1 92 ? 1.521 -9.631 -10.844 1.00 77.75 92 SER A CA 1
ATOM 714 C C . SER A 1 92 ? 0.086 -9.784 -10.342 1.00 77.75 92 SER A C 1
ATOM 716 O O . SER A 1 92 ? -0.275 -9.238 -9.301 1.00 77.75 92 SER A O 1
ATOM 718 N N . SER A 1 93 ? -0.733 -10.556 -11.063 1.00 78.06 93 SER A N 1
ATOM 719 C CA . SER A 1 93 ? -2.083 -10.873 -10.595 1.00 78.06 93 SER A CA 1
ATOM 720 C C . SER A 1 93 ? -1.997 -11.627 -9.269 1.00 78.06 93 SER A C 1
ATOM 722 O O . SER A 1 93 ? -1.428 -12.715 -9.197 1.00 78.06 93 SER A O 1
ATOM 724 N N . LEU A 1 94 ? -2.548 -11.022 -8.225 1.00 79.19 94 LEU A N 1
ATOM 725 C CA . LEU A 1 94 ? -2.569 -11.549 -6.872 1.00 79.19 94 LEU A CA 1
ATOM 726 C C . LEU A 1 94 ? -3.957 -11.322 -6.282 1.00 79.19 94 LEU A C 1
ATOM 728 O O . LEU A 1 94 ? -4.655 -10.370 -6.641 1.00 79.19 94 LEU A O 1
ATOM 732 N N . ARG A 1 95 ? -4.360 -12.200 -5.369 1.00 85.12 95 ARG A N 1
ATOM 733 C CA . ARG A 1 95 ? -5.572 -12.014 -4.578 1.00 85.12 95 ARG A CA 1
ATOM 734 C C . ARG A 1 95 ? -5.179 -11.434 -3.229 1.00 85.12 95 ARG A C 1
ATOM 736 O O . ARG A 1 95 ? -4.336 -12.007 -2.541 1.00 85.12 95 ARG A O 1
ATOM 743 N N . LEU A 1 96 ? -5.811 -10.317 -2.881 1.00 88.25 96 LEU A N 1
ATOM 744 C CA . LEU A 1 96 ? -5.750 -9.732 -1.549 1.00 88.25 96 LEU A CA 1
ATOM 745 C C . LEU A 1 96 ? -7.017 -10.085 -0.787 1.00 88.25 96 LEU A C 1
ATOM 747 O O . LEU A 1 96 ? -8.118 -9.876 -1.300 1.00 88.25 96 LEU A O 1
ATOM 751 N N . ASP A 1 97 ? -6.854 -10.538 0.446 1.00 88.44 97 ASP A N 1
ATOM 752 C CA . ASP A 1 97 ? -7.947 -10.612 1.404 1.00 88.44 97 ASP A CA 1
ATOM 753 C C . ASP A 1 97 ? -7.707 -9.531 2.473 1.00 88.44 97 ASP A C 1
ATOM 755 O O . ASP A 1 97 ? -6.611 -9.400 3.020 1.00 88.44 97 ASP A O 1
ATOM 759 N N . ILE A 1 98 ? -8.723 -8.701 2.725 1.00 88.69 98 ILE A N 1
ATOM 760 C CA . ILE A 1 98 ? -8.679 -7.649 3.747 1.00 88.69 98 ILE A CA 1
ATOM 761 C C . ILE A 1 98 ? -9.546 -8.114 4.910 1.00 88.69 98 ILE A C 1
ATOM 763 O O . ILE A 1 98 ? -10.762 -8.254 4.776 1.00 88.69 98 ILE A O 1
ATOM 767 N N . LEU A 1 99 ? -8.910 -8.353 6.048 1.00 87.81 99 LEU A N 1
ATOM 768 C CA . LEU A 1 99 ? -9.518 -8.922 7.241 1.00 87.81 99 LEU A CA 1
ATOM 769 C C . LEU A 1 99 ? -9.548 -7.873 8.361 1.00 87.81 99 LEU A C 1
ATOM 771 O O . LEU A 1 99 ? -8.618 -7.081 8.515 1.00 87.81 99 LEU A O 1
ATOM 775 N N . SER A 1 100 ? -10.605 -7.880 9.173 1.00 85.62 100 SER A N 1
ATOM 776 C CA . SER A 1 100 ? -10.690 -7.092 10.409 1.00 85.62 100 SER A CA 1
ATOM 777 C C . SER A 1 100 ? -11.127 -8.024 11.543 1.00 85.62 100 SER A C 1
ATOM 779 O O . SER A 1 100 ? -12.324 -8.275 11.670 1.00 85.62 100 SER A O 1
ATOM 781 N N . PRO A 1 101 ? -10.174 -8.603 12.303 1.00 70.75 101 PRO A N 1
ATOM 782 C CA . PRO A 1 101 ? -10.452 -9.738 13.182 1.00 70.75 101 PRO A CA 1
ATOM 783 C C . PRO A 1 101 ? -11.424 -9.435 14.325 1.00 70.75 101 PRO A C 1
ATOM 785 O O . PRO A 1 101 ? -12.344 -10.215 14.519 1.00 70.75 101 PRO A O 1
ATOM 788 N N . ASP A 1 102 ? -11.273 -8.308 15.040 1.00 66.00 102 ASP A N 1
ATOM 789 C CA . ASP A 1 102 ? -11.923 -8.192 16.361 1.00 66.00 102 ASP A CA 1
ATOM 790 C C . ASP A 1 102 ? -12.478 -6.807 16.757 1.00 66.00 102 ASP A C 1
ATOM 792 O O . ASP A 1 102 ? -13.163 -6.704 17.774 1.00 66.00 102 ASP A O 1
ATOM 796 N N . SER A 1 103 ? -12.223 -5.711 16.023 1.00 62.56 103 SER A N 1
ATOM 797 C CA . SER A 1 103 ? -12.444 -4.373 16.619 1.00 62.56 103 SER A CA 1
ATOM 798 C C . SER A 1 103 ? -12.855 -3.228 15.692 1.00 62.56 103 SER A C 1
ATOM 800 O O . SER A 1 103 ? -13.053 -2.112 16.178 1.00 62.56 103 SER A O 1
ATOM 802 N N . ASN A 1 104 ? -12.937 -3.427 14.371 1.00 76.38 104 ASN A N 1
ATOM 803 C CA . ASN A 1 104 ? -12.980 -2.329 13.387 1.00 76.38 104 ASN A CA 1
ATOM 804 C C . ASN A 1 104 ? -11.847 -1.284 13.549 1.00 76.38 104 ASN A C 1
ATOM 806 O O . ASN A 1 104 ? -11.876 -0.246 12.887 1.00 76.38 104 ASN A O 1
ATOM 810 N N . SER A 1 105 ? -10.873 -1.511 14.440 1.00 84.62 105 SER A N 1
ATOM 811 C CA . SER A 1 105 ? -9.764 -0.595 14.722 1.00 84.62 105 SER A CA 1
ATOM 812 C C . SER A 1 105 ? -8.479 -1.028 14.032 1.00 84.62 105 SER A C 1
ATOM 814 O O . SER A 1 105 ? -7.523 -0.259 13.993 1.00 84.62 105 SER A O 1
ATOM 816 N N . GLU A 1 106 ? -8.455 -2.244 13.495 1.00 89.50 106 GLU A N 1
ATOM 817 C CA . GLU A 1 106 ? -7.302 -2.832 12.830 1.00 89.50 106 GLU A CA 1
ATOM 818 C C . GLU A 1 106 ? -7.710 -3.530 11.540 1.00 89.50 106 GLU A C 1
ATOM 820 O O . GLU A 1 106 ? -8.835 -4.026 11.397 1.00 89.50 106 GLU A O 1
ATOM 825 N N . ILE A 1 107 ? -6.760 -3.558 10.613 1.00 91.25 107 ILE A N 1
ATOM 826 C CA . ILE A 1 107 ? -6.855 -4.254 9.342 1.00 91.25 107 ILE A CA 1
ATOM 827 C C . ILE A 1 107 ? -5.624 -5.129 9.163 1.00 91.25 107 ILE A C 1
ATOM 829 O O . ILE A 1 107 ? -4.498 -4.740 9.488 1.00 91.25 107 ILE A O 1
ATOM 833 N N . TRP A 1 108 ? -5.867 -6.304 8.611 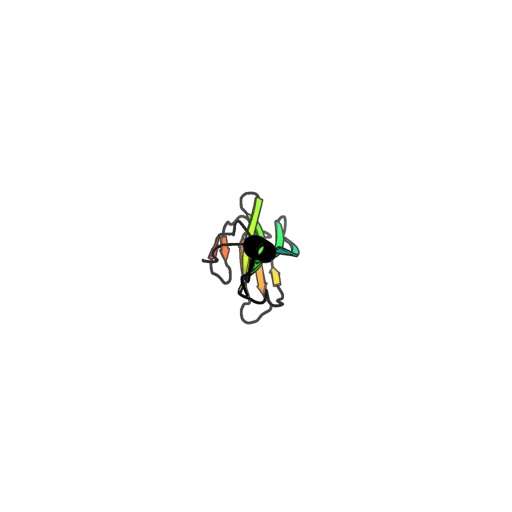1.00 91.75 108 TRP A N 1
ATOM 834 C CA . TRP A 1 108 ? -4.856 -7.230 8.141 1.00 91.75 108 TRP A CA 1
ATOM 835 C C . TRP A 1 108 ? -5.075 -7.390 6.645 1.00 91.75 108 TRP A C 1
ATOM 837 O O . TRP A 1 108 ? -6.204 -7.592 6.201 1.00 91.75 108 TRP A O 1
ATOM 847 N N . ILE A 1 109 ? -4.012 -7.249 5.866 1.00 89.44 109 ILE A N 1
ATOM 848 C CA . ILE A 1 109 ? -4.039 -7.460 4.425 1.00 89.44 109 ILE A CA 1
ATOM 849 C C . ILE A 1 109 ? -3.140 -8.656 4.152 1.00 89.44 109 ILE A C 1
ATOM 851 O O . ILE A 1 109 ? -1.937 -8.614 4.415 1.00 89.44 109 ILE A O 1
ATOM 855 N N . SER A 1 110 ? -3.736 -9.730 3.656 1.00 87.81 110 SER A N 1
ATOM 856 C CA . SER A 1 110 ? -3.060 -10.979 3.313 1.00 87.81 110 SER A CA 1
ATOM 857 C C . SER A 1 110 ? -3.066 -11.195 1.808 1.00 87.81 110 SER A C 1
ATOM 859 O O . SER A 1 110 ? -3.952 -10.696 1.108 1.00 87.81 110 SER A O 1
ATOM 861 N N . THR A 1 111 ? -2.088 -11.948 1.303 1.00 81.75 111 THR A N 1
ATOM 862 C CA . THR A 1 111 ? -2.147 -12.468 -0.071 1.00 81.75 111 THR A CA 1
ATOM 863 C C . THR A 1 111 ? -2.483 -13.944 -0.042 1.00 81.75 111 THR A C 1
ATOM 865 O O . THR A 1 111 ? -2.125 -14.652 0.895 1.00 81.75 111 THR A O 1
ATOM 868 N N . SER A 1 112 ? -3.133 -14.434 -1.095 1.00 72.06 112 SER A N 1
ATOM 869 C CA . SER A 1 112 ? -3.388 -15.868 -1.246 1.00 72.06 112 SER A CA 1
ATOM 870 C C . SER A 1 112 ? -2.180 -16.657 -1.781 1.00 72.06 112 SER A C 1
ATOM 872 O O . SER A 1 112 ? -2.357 -17.794 -2.221 1.00 72.06 112 SER A O 1
ATOM 874 N N . TRP A 1 113 ? -0.986 -16.058 -1.869 1.00 69.50 113 TRP A N 1
ATOM 875 C CA . TRP A 1 113 ? 0.219 -16.740 -2.340 1.00 69.50 113 TRP A CA 1
ATOM 876 C C . TRP A 1 113 ? 0.981 -17.367 -1.165 1.00 69.50 113 TRP A C 1
ATOM 878 O O . TRP A 1 113 ? 1.190 -16.700 -0.153 1.00 69.50 113 TRP A O 1
ATOM 888 N N . PRO A 1 114 ? 1.449 -18.621 -1.301 1.00 57.59 114 PRO A N 1
ATOM 889 C CA . PRO A 1 114 ? 2.040 -19.372 -0.191 1.00 57.59 114 PRO A CA 1
ATOM 890 C C . PRO A 1 114 ? 3.367 -18.795 0.321 1.00 57.59 114 PRO A C 1
ATOM 892 O O . PRO A 1 114 ? 3.787 -19.115 1.426 1.00 57.59 114 PRO A O 1
ATOM 895 N N . GLU A 1 115 ? 4.039 -17.946 -0.459 1.00 64.69 115 GLU A N 1
ATOM 896 C CA . GLU A 1 115 ? 5.331 -17.365 -0.078 1.00 64.69 115 GLU A CA 1
ATOM 897 C C . GLU A 1 115 ? 5.196 -16.093 0.784 1.00 64.69 115 GLU A C 1
ATOM 899 O O . GLU A 1 115 ? 6.157 -15.711 1.449 1.00 64.69 115 GLU A O 1
ATOM 904 N N . GLN A 1 116 ? 4.022 -15.438 0.804 1.00 61.81 116 GLN A N 1
ATOM 905 C CA . GLN A 1 116 ? 3.769 -14.204 1.568 1.00 61.81 116 GLN A CA 1
ATOM 906 C C . GLN A 1 116 ? 2.317 -14.135 2.071 1.00 61.81 116 GLN A C 1
ATOM 908 O O . GLN A 1 116 ? 1.490 -13.382 1.554 1.00 61.81 116 GLN A O 1
ATOM 913 N N . GLU A 1 117 ? 2.000 -14.901 3.116 1.00 65.12 117 GLU A N 1
ATOM 914 C CA . GLU A 1 117 ? 0.631 -14.977 3.650 1.00 65.12 117 GLU A CA 1
ATOM 915 C C . GLU A 1 117 ? 0.126 -13.645 4.236 1.00 65.12 117 GLU A C 1
ATOM 917 O O . GLU A 1 117 ? -1.059 -13.357 4.136 1.00 65.12 117 GLU A O 1
ATOM 922 N N . THR A 1 118 ? 0.982 -12.781 4.797 1.00 66.50 118 THR A N 1
ATOM 923 C CA . THR A 1 118 ? 0.578 -11.450 5.307 1.00 66.50 118 THR A CA 1
ATOM 924 C C . THR A 1 118 ? 1.421 -10.343 4.682 1.00 66.50 118 THR A C 1
ATOM 926 O O . THR A 1 118 ? 2.644 -10.358 4.800 1.00 66.50 118 THR A O 1
ATOM 929 N N . VAL A 1 119 ? 0.764 -9.362 4.052 1.00 80.75 119 VAL A N 1
ATOM 930 C CA . VAL A 1 119 ? 1.413 -8.222 3.376 1.00 80.75 119 VAL A CA 1
ATOM 931 C C . VAL A 1 119 ? 1.156 -6.866 4.025 1.00 80.75 119 VAL A C 1
ATOM 933 O O . VAL A 1 119 ? 1.828 -5.899 3.685 1.00 80.75 119 VAL A O 1
ATOM 936 N N . ALA A 1 120 ? 0.231 -6.752 4.976 1.00 90.62 120 ALA A N 1
ATOM 937 C CA . ALA A 1 120 ? 0.261 -5.640 5.917 1.00 90.62 120 ALA A CA 1
ATOM 938 C C . ALA A 1 120 ? -0.551 -5.905 7.184 1.00 90.62 120 ALA A C 1
ATOM 940 O O . ALA A 1 120 ? -1.604 -6.538 7.141 1.00 90.62 120 ALA A O 1
ATOM 941 N N . HIS A 1 121 ? -0.117 -5.309 8.291 1.00 92.62 121 HIS A N 1
ATOM 942 C CA . HIS A 1 121 ? -0.942 -5.058 9.472 1.00 92.62 121 HIS A CA 1
ATOM 943 C C . HIS A 1 121 ? -0.964 -3.561 9.763 1.00 92.62 121 HIS A C 1
ATOM 945 O O . HIS A 1 121 ? 0.076 -2.894 9.771 1.00 92.62 121 HIS A O 1
ATOM 951 N N . TYR A 1 122 ? -2.160 -3.023 9.985 1.00 92.94 122 TYR A N 1
ATOM 952 C CA . TYR A 1 122 ? -2.342 -1.610 10.273 1.00 92.94 122 TYR A CA 1
ATOM 953 C C . TYR A 1 122 ? -3.445 -1.375 11.298 1.00 92.94 122 TYR A C 1
ATOM 955 O O . TYR A 1 122 ? -4.567 -1.862 11.170 1.00 92.94 122 TYR A O 1
ATOM 963 N N . ARG A 1 123 ? -3.137 -0.537 12.290 1.00 91.88 123 ARG A N 1
ATOM 964 C CA . ARG A 1 123 ? -4.102 -0.015 13.256 1.00 91.88 123 ARG A CA 1
ATOM 965 C C . ARG A 1 123 ? -4.538 1.385 12.845 1.00 91.88 123 ARG A C 1
ATOM 967 O O . ARG A 1 123 ? -3.699 2.281 12.743 1.00 91.88 123 ARG A O 1
ATOM 974 N N . PHE A 1 124 ? -5.840 1.600 12.676 1.00 90.81 124 PHE A N 1
ATOM 975 C CA . PHE A 1 124 ? -6.387 2.900 12.290 1.00 90.81 124 PHE A CA 1
ATOM 976 C C . PHE A 1 124 ? -5.930 4.017 13.236 1.00 90.81 124 PHE A C 1
ATOM 978 O O . PHE A 1 124 ? -5.972 3.883 14.460 1.00 90.81 124 PHE A O 1
ATOM 985 N N . GLY A 1 125 ? -5.486 5.134 12.654 1.00 87.69 125 GLY A N 1
ATOM 986 C CA . GLY A 1 125 ? -4.939 6.279 13.389 1.00 87.69 125 GLY A CA 1
ATOM 987 C C . GLY A 1 125 ? -3.462 6.145 13.780 1.00 87.69 125 GLY A C 1
ATOM 988 O O . GLY A 1 125 ? -2.895 7.101 14.309 1.00 87.69 125 GLY A O 1
ATOM 989 N N . SER A 1 126 ? -2.826 5.000 13.510 1.00 91.19 126 SER A N 1
ATOM 990 C CA . SER A 1 126 ? -1.366 4.872 13.534 1.00 91.19 126 SER A CA 1
ATOM 991 C C . SER A 1 126 ? -0.745 5.634 12.358 1.00 91.19 126 SER A C 1
ATOM 993 O O . SER A 1 126 ? -1.355 5.734 11.293 1.00 91.19 126 SER A O 1
ATOM 995 N N . GLU A 1 127 ? 0.482 6.127 12.537 1.00 92.44 127 GLU A N 1
ATOM 996 C CA . GLU A 1 127 ? 1.333 6.651 11.452 1.00 92.44 127 GLU A CA 1
ATOM 997 C C . GLU A 1 127 ? 2.342 5.602 10.955 1.00 92.44 127 GLU A C 1
ATOM 999 O O . GLU A 1 127 ? 3.197 5.908 10.129 1.00 92.44 127 GLU A O 1
ATOM 1004 N N . LYS A 1 128 ? 2.224 4.357 11.429 1.00 93.31 128 LYS A N 1
ATOM 1005 C CA . LYS A 1 128 ? 3.041 3.217 11.009 1.00 93.31 128 LYS A CA 1
ATOM 1006 C C . LYS A 1 128 ? 2.195 1.995 10.668 1.00 93.31 128 LYS A C 1
ATOM 1008 O O . LYS A 1 128 ? 1.116 1.818 11.246 1.00 93.31 128 LYS A O 1
ATOM 1013 N N . ALA A 1 129 ? 2.724 1.148 9.791 1.00 93.94 129 ALA A N 1
ATOM 1014 C CA . ALA A 1 129 ? 2.189 -0.165 9.444 1.00 93.94 129 ALA A CA 1
ATOM 1015 C C . ALA A 1 129 ? 3.322 -1.199 9.388 1.00 93.94 129 ALA A C 1
ATOM 1017 O O . ALA A 1 129 ? 4.461 -0.860 9.074 1.00 93.94 129 ALA A O 1
ATOM 1018 N N . ILE A 1 130 ? 3.007 -2.462 9.663 1.00 92.62 130 ILE A N 1
ATOM 1019 C CA . ILE A 1 130 ? 3.931 -3.580 9.436 1.00 92.62 130 ILE A CA 1
ATOM 1020 C C . ILE A 1 130 ? 3.664 -4.102 8.026 1.00 92.62 130 ILE A C 1
ATOM 1022 O O . ILE A 1 130 ? 2.512 -4.353 7.693 1.00 92.62 130 ILE A O 1
ATOM 1026 N N . THR A 1 131 ? 4.699 -4.250 7.203 1.00 91.38 131 THR A N 1
ATOM 1027 C CA . THR A 1 131 ? 4.624 -4.656 5.785 1.00 91.38 131 THR A CA 1
ATOM 1028 C C . THR A 1 131 ? 5.728 -5.679 5.462 1.00 91.38 131 THR A C 1
ATOM 1030 O O . THR A 1 131 ? 6.613 -5.888 6.296 1.00 91.38 131 THR A O 1
ATOM 1033 N N . PRO A 1 132 ? 5.764 -6.279 4.254 1.00 84.94 132 PRO A N 1
ATOM 1034 C CA . PRO A 1 132 ? 6.888 -7.086 3.779 1.00 84.94 132 PRO A CA 1
ATOM 1035 C C . PRO A 1 132 ? 8.227 -6.349 3.788 1.00 84.94 132 PRO A C 1
ATOM 1037 O O . PRO A 1 132 ? 9.277 -6.983 3.777 1.00 84.94 132 PRO A O 1
ATOM 1040 N N . PHE A 1 133 ? 8.196 -5.015 3.821 1.00 84.81 133 PHE A N 1
ATOM 1041 C CA . PHE A 1 133 ? 9.375 -4.156 3.893 1.00 84.81 133 PHE A CA 1
ATOM 1042 C C . PHE A 1 133 ? 9.793 -3.826 5.338 1.00 84.81 133 PHE A C 1
ATOM 1044 O O . PHE A 1 133 ? 10.711 -3.036 5.533 1.00 84.81 133 PHE A O 1
ATOM 1051 N N . GLY A 1 134 ? 9.131 -4.408 6.346 1.00 88.44 134 GLY A N 1
ATOM 1052 C CA . GLY A 1 134 ? 9.324 -4.101 7.765 1.00 88.44 134 GLY A CA 1
ATOM 1053 C C . GLY A 1 134 ? 8.251 -3.167 8.334 1.00 88.44 134 GLY A C 1
ATOM 1054 O O . GLY A 1 134 ? 7.196 -2.953 7.727 1.00 88.44 134 GLY A O 1
ATOM 1055 N N . GLU A 1 135 ? 8.505 -2.630 9.531 1.00 92.88 135 GLU A N 1
ATOM 1056 C CA . GLU A 1 135 ? 7.687 -1.553 10.099 1.00 92.88 135 GLU A CA 1
ATOM 1057 C C . GLU A 1 135 ? 8.011 -0.249 9.360 1.00 92.88 135 GLU A C 1
ATOM 1059 O O . GLU A 1 135 ? 9.118 0.266 9.465 1.00 92.88 135 GLU A O 1
ATOM 1064 N N . VAL A 1 136 ? 7.046 0.294 8.622 1.00 91.19 136 VAL A N 1
ATOM 1065 C CA . VAL A 1 136 ? 7.230 1.499 7.803 1.00 91.19 136 VAL A CA 1
ATOM 1066 C C . VAL A 1 136 ? 6.334 2.629 8.288 1.00 91.19 136 VAL A C 1
ATOM 1068 O O . VAL A 1 136 ? 5.206 2.406 8.743 1.00 91.19 136 VAL A O 1
ATOM 1071 N N . GLU A 1 137 ? 6.815 3.866 8.161 1.00 93.44 137 GLU A N 1
ATOM 1072 C CA . GLU A 1 137 ? 5.943 5.035 8.255 1.00 93.44 137 GLU A CA 1
ATOM 1073 C C . GLU A 1 137 ? 4.955 5.051 7.087 1.00 93.44 137 GLU A C 1
ATOM 1075 O O . GLU A 1 137 ? 5.281 4.682 5.955 1.00 93.44 137 GLU A O 1
ATOM 1080 N N . LEU A 1 138 ? 3.737 5.518 7.353 1.00 94.00 138 LEU A N 1
ATOM 1081 C CA . LEU A 1 138 ? 2.761 5.700 6.296 1.00 94.00 138 LEU A CA 1
ATOM 1082 C C . LEU A 1 138 ? 3.246 6.750 5.299 1.00 94.00 138 LEU A C 1
ATOM 1084 O O . LEU A 1 138 ? 3.561 7.891 5.654 1.00 94.00 138 LEU A O 1
ATOM 1088 N N . LEU A 1 139 ? 3.224 6.395 4.020 1.00 93.81 139 LEU A N 1
ATOM 1089 C CA . LEU A 1 139 ? 3.696 7.288 2.981 1.00 93.81 139 LEU A CA 1
ATOM 1090 C C . LEU A 1 139 ? 2.741 8.478 2.844 1.00 93.81 139 LEU A C 1
ATOM 1092 O O . LEU A 1 139 ? 1.514 8.355 2.930 1.00 93.81 139 LEU A O 1
ATOM 1096 N N . LYS A 1 140 ? 3.317 9.659 2.601 1.00 93.44 140 LYS A N 1
ATOM 1097 C CA . LYS A 1 140 ? 2.559 10.888 2.310 1.00 93.44 140 LYS A CA 1
ATOM 1098 C C . LYS A 1 140 ? 2.032 10.915 0.877 1.00 93.44 140 LYS A C 1
ATOM 1100 O O . LYS A 1 140 ? 1.058 11.606 0.600 1.00 93.44 140 LYS A O 1
ATOM 1105 N N . THR A 1 141 ? 2.693 10.190 -0.018 1.00 93.38 141 THR A N 1
ATOM 1106 C CA . THR A 1 141 ? 2.334 10.037 -1.427 1.00 93.38 141 THR A CA 1
ATOM 1107 C C . THR A 1 141 ? 2.430 8.554 -1.787 1.00 93.38 141 THR A C 1
ATOM 1109 O O . THR A 1 141 ? 3.225 7.840 -1.173 1.00 93.38 141 THR A O 1
ATOM 1112 N N . PRO A 1 142 ? 1.687 8.078 -2.795 1.00 90.88 142 PRO A N 1
ATOM 1113 C CA . PRO A 1 142 ? 1.815 6.701 -3.268 1.00 90.88 142 PRO A CA 1
ATOM 1114 C C . PRO A 1 142 ? 3.060 6.494 -4.156 1.00 90.88 142 PRO A C 1
ATOM 1116 O O . PRO A 1 142 ? 3.298 5.398 -4.645 1.00 90.88 142 PRO A O 1
ATOM 1119 N N . PHE A 1 143 ? 3.876 7.542 -4.343 1.00 90.56 143 PHE A N 1
ATOM 1120 C CA . PHE A 1 143 ? 5.092 7.555 -5.161 1.00 90.56 143 PHE A CA 1
ATOM 1121 C C . PHE A 1 143 ? 6.314 7.916 -4.299 1.00 90.56 143 PHE A C 1
ATOM 1123 O O . PHE A 1 143 ? 6.849 9.029 -4.427 1.00 90.56 143 PHE A O 1
ATOM 1130 N N . PRO A 1 144 ? 6.722 7.046 -3.363 1.00 82.81 144 PRO A N 1
ATOM 1131 C CA . PRO A 1 144 ? 7.872 7.301 -2.513 1.00 82.81 144 PRO A CA 1
ATOM 1132 C C . PRO A 1 144 ? 9.162 7.333 -3.338 1.00 82.81 144 PRO A C 1
ATOM 1134 O O . PRO A 1 144 ? 9.315 6.598 -4.309 1.00 82.81 144 PRO A O 1
ATOM 1137 N N . GLN A 1 145 ? 10.111 8.176 -2.928 1.00 78.25 145 GLN A N 1
ATOM 1138 C CA . GLN A 1 145 ? 11.462 8.165 -3.503 1.00 78.25 145 GLN A CA 1
ATOM 1139 C C . GLN A 1 145 ? 12.263 6.946 -3.026 1.00 78.25 145 GLN A C 1
ATOM 1141 O O . GLN A 1 145 ? 13.085 6.419 -3.770 1.00 78.25 145 GLN A O 1
ATOM 1146 N N . HIS A 1 146 ? 11.992 6.488 -1.800 1.00 71.94 146 HIS A N 1
ATOM 1147 C CA . HIS A 1 146 ? 12.608 5.318 -1.186 1.00 71.94 146 HIS A CA 1
ATOM 1148 C C . HIS A 1 146 ? 11.559 4.531 -0.398 1.00 71.94 146 HIS A C 1
ATOM 1150 O O . HIS A 1 146 ? 10.741 5.120 0.309 1.00 71.94 146 HIS A O 1
ATOM 1156 N N . LEU A 1 147 ? 11.605 3.205 -0.518 1.00 66.62 147 LEU A N 1
ATOM 1157 C CA . LEU A 1 147 ? 10.904 2.270 0.356 1.00 66.62 147 LEU A CA 1
ATOM 1158 C C . LEU A 1 147 ? 11.953 1.694 1.308 1.00 66.62 147 LEU A C 1
ATOM 1160 O O . LEU A 1 147 ? 12.776 0.881 0.896 1.00 66.62 147 LEU A O 1
ATOM 1164 N N . SER A 1 148 ? 11.977 2.161 2.550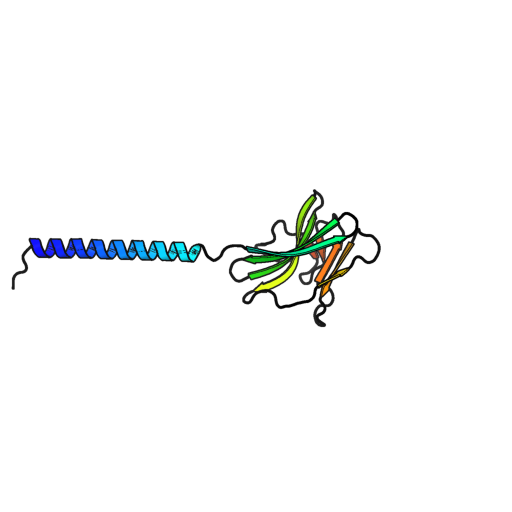 1.00 54.62 148 SER A N 1
ATOM 1165 C CA . SER A 1 148 ? 12.841 1.606 3.594 1.00 54.62 148 SER A CA 1
ATOM 1166 C C . SER A 1 148 ? 12.088 1.571 4.917 1.00 54.62 148 SER A C 1
ATOM 1168 O O . SER A 1 148 ? 11.443 2.565 5.264 1.00 54.62 148 SER A O 1
ATOM 1170 N N . GLY A 1 149 ? 12.180 0.440 5.615 1.00 44.62 149 GLY A N 1
ATOM 1171 C CA . GLY A 1 149 ? 11.852 0.290 7.035 1.00 44.62 149 GLY A CA 1
ATOM 1172 C C . GLY A 1 149 ? 13.089 0.443 7.907 1.00 44.62 149 GLY A C 1
ATOM 1173 O O . GLY A 1 149 ? 14.201 0.185 7.389 1.00 44.62 149 GLY A O 1
#